Protein AF-A0A1Q3E580-F1 (afdb_monomer_lite)

Sequence (89 aa):
MSIAEAGLVNDPYSGRSAHVVDGNLADAFRRLDMILARNKVRKQLKLAERHEKKGPKRRRLESERWRRLFAHEVRKNVQLVTKIRRRGA

pLDDT: mean 89.02, std 14.87, range [41.0, 98.5]

Radius of gyration: 20.63 Å; chains: 1; bounding box: 39×46×50 Å

InterPro domains:
  IPR001911 Small ribo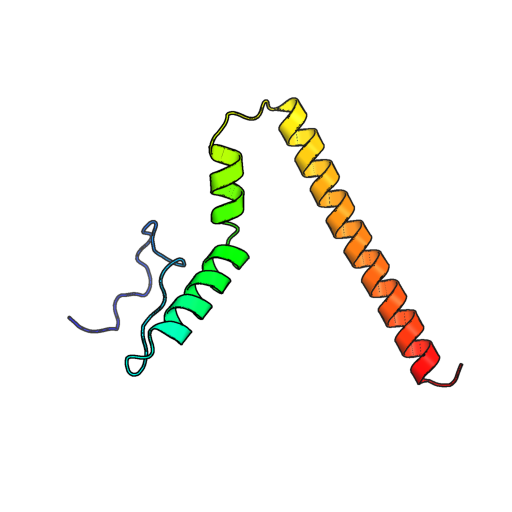somal subunit protein bS21 [PF01165] (20-70)
  IPR052837 Mitochondrial ribosomal protein bS21 [PTHR41237] (12-88)

Secondary structure (DSSP, 8-state):
--TTSTT----TTTTS-----TT-HHHHHHHHHHHHHHTTHHHHHHHHSSPPPHHHHHHHHHHHHHHHHHHHHHHHHHHHHHHHHHTT-

Organism: Lentinula edodes (NCBI:txid5353)

Foldseek 3Di:
DDPPPPPDDPDPCVQQAFDDDPVPVVVSVVVNVVSCVVVVVVVVVVVVVDDDDPVNVVVVVVVVVVVVVVVVVVVVVVVVVVVVVVVPD

Structure (mmCIF, N/CA/C/O backbone):
data_AF-A0A1Q3E580-F1
#
_entry.id   AF-A0A1Q3E580-F1
#
loop_
_atom_site.group_PDB
_atom_site.id
_atom_site.type_symbol
_atom_site.label_atom_id
_atom_site.label_alt_id
_atom_site.label_comp_id
_atom_site.label_asym_id
_atom_site.label_entity_id
_atom_site.label_seq_id
_atom_site.pdbx_PDB_ins_code
_atom_site.Cartn_x
_atom_site.Cartn_y
_atom_site.Cartn_z
_atom_site.occupancy
_atom_site.B_iso_or_equiv
_atom_site.auth_seq_id
_atom_site.auth_comp_id
_atom_site.auth_asym_id
_atom_site.auth_atom_id
_atom_site.pdbx_PDB_model_num
ATOM 1 N N . MET A 1 1 ? 14.178 -26.910 -22.156 1.00 42.19 1 MET A N 1
ATOM 2 C CA . MET A 1 1 ? 14.773 -26.053 -21.107 1.00 42.19 1 MET A CA 1
ATOM 3 C C . MET A 1 1 ? 14.007 -26.333 -19.824 1.00 42.19 1 MET A C 1
ATOM 5 O O . MET A 1 1 ? 12.809 -26.086 -19.790 1.00 42.19 1 MET A O 1
ATOM 9 N N . SER A 1 2 ? 14.645 -27.028 -18.880 1.00 41.00 2 SER A N 1
ATOM 10 C CA . SER A 1 2 ? 14.005 -27.631 -17.703 1.00 41.00 2 SER A CA 1
ATOM 11 C C . SER A 1 2 ? 13.681 -26.587 -16.629 1.00 41.00 2 SER A C 1
ATOM 13 O O . SER A 1 2 ? 14.417 -25.628 -16.431 1.00 41.00 2 SER A O 1
ATOM 15 N N . ILE A 1 3 ? 12.573 -26.803 -15.929 1.00 48.72 3 ILE A N 1
ATOM 16 C CA . ILE A 1 3 ? 11.837 -25.870 -15.057 1.00 48.72 3 ILE A CA 1
ATOM 17 C C . ILE A 1 3 ? 12.510 -25.656 -13.680 1.00 48.72 3 ILE A C 1
ATOM 19 O O . ILE A 1 3 ? 11.898 -25.112 -12.766 1.00 48.72 3 ILE A O 1
ATOM 23 N N . ALA A 1 4 ? 13.761 -26.094 -13.512 1.00 45.78 4 ALA A N 1
ATOM 24 C CA . ALA A 1 4 ? 14.433 -26.193 -12.214 1.00 45.78 4 ALA A CA 1
ATOM 25 C C . ALA A 1 4 ? 15.530 -25.135 -11.957 1.00 45.78 4 ALA A C 1
ATOM 27 O O . ALA A 1 4 ? 16.035 -25.064 -10.843 1.00 45.78 4 ALA A O 1
ATOM 28 N N . GLU A 1 5 ? 15.874 -24.277 -12.927 1.00 45.84 5 GLU A N 1
ATOM 29 C CA . GLU A 1 5 ? 16.895 -23.217 -12.747 1.00 45.84 5 GLU A CA 1
ATOM 30 C C . GLU A 1 5 ? 16.324 -21.825 -12.410 1.00 45.84 5 GLU A C 1
ATOM 32 O O . GLU A 1 5 ? 17.071 -20.878 -12.174 1.00 45.84 5 GLU A O 1
ATOM 37 N N . ALA A 1 6 ? 15.000 -21.669 -12.312 1.00 51.81 6 ALA A N 1
ATOM 38 C CA . ALA A 1 6 ? 14.349 -20.374 -12.059 1.00 51.81 6 ALA A CA 1
ATOM 39 C C . ALA A 1 6 ? 14.438 -19.893 -10.590 1.00 51.81 6 ALA A C 1
ATOM 41 O O . ALA A 1 6 ? 13.616 -19.098 -10.138 1.00 51.81 6 ALA A O 1
ATOM 42 N N . GLY A 1 7 ? 15.404 -20.399 -9.821 1.00 51.50 7 GLY A N 1
ATOM 43 C CA . GLY A 1 7 ? 15.520 -20.147 -8.385 1.00 51.50 7 GLY A CA 1
ATOM 44 C C . GLY A 1 7 ? 16.195 -18.828 -8.008 1.00 51.50 7 GLY A C 1
ATOM 45 O O . GLY A 1 7 ? 15.954 -18.339 -6.910 1.00 51.50 7 GLY A O 1
ATOM 46 N N . LEU A 1 8 ? 17.031 -18.233 -8.867 1.00 58.62 8 LEU A N 1
ATOM 47 C CA . LEU A 1 8 ? 17.862 -17.077 -8.485 1.00 58.62 8 LEU A CA 1
ATOM 48 C C . LEU A 1 8 ? 18.178 -16.131 -9.657 1.00 58.62 8 LEU A C 1
ATOM 50 O O . LEU A 1 8 ? 19.292 -15.626 -9.774 1.00 58.62 8 LEU A O 1
ATOM 54 N N . VAL A 1 9 ? 17.210 -15.847 -10.530 1.00 61.25 9 VAL A N 1
ATOM 55 C CA . VAL A 1 9 ? 17.3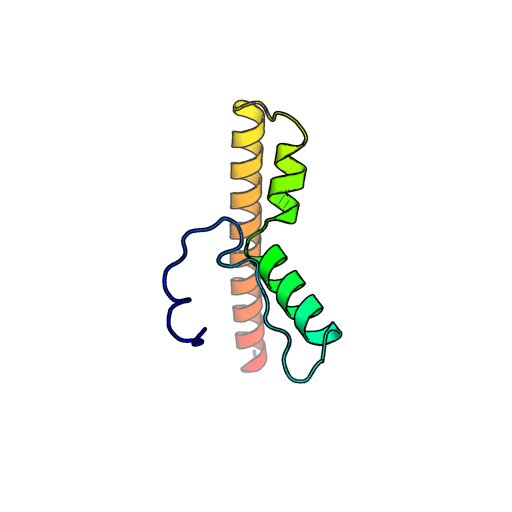82 -14.761 -11.508 1.00 61.25 9 VAL A CA 1
ATOM 56 C C . VAL A 1 9 ? 16.954 -13.449 -10.846 1.00 61.25 9 VAL A C 1
ATOM 58 O O . VAL A 1 9 ? 15.777 -13.232 -10.548 1.00 61.25 9 VAL A O 1
ATOM 61 N N . ASN A 1 10 ? 17.926 -12.587 -10.541 1.00 71.31 10 ASN A N 1
ATOM 62 C CA . ASN A 1 10 ? 17.688 -11.263 -9.960 1.00 71.31 10 ASN A CA 1
ATOM 63 C C . ASN A 1 10 ? 17.405 -10.245 -11.074 1.00 71.31 10 ASN A C 1
ATOM 65 O O . ASN A 1 10 ? 18.165 -9.303 -11.296 1.00 71.31 10 ASN A O 1
ATOM 69 N N . ASP A 1 11 ? 16.340 -10.497 -11.831 1.00 78.75 11 ASP A N 1
ATOM 70 C CA . ASP A 1 11 ? 15.869 -9.611 -12.890 1.00 78.75 11 ASP A CA 1
ATOM 71 C C . ASP A 1 11 ? 14.693 -8.726 -12.405 1.00 78.75 11 ASP A C 1
ATOM 73 O O . ASP A 1 11 ? 14.057 -9.023 -11.390 1.00 78.75 11 ASP A O 1
ATOM 77 N N . PRO A 1 12 ? 14.367 -7.619 -13.102 1.00 79.00 12 PRO A N 1
ATOM 78 C CA . PRO A 1 12 ? 13.270 -6.720 -12.715 1.00 79.00 12 PRO A CA 1
ATOM 79 C C . PRO A 1 12 ? 11.862 -7.348 -12.718 1.00 79.00 12 PRO A C 1
ATOM 81 O O . PRO A 1 12 ? 10.916 -6.729 -12.208 1.00 79.00 12 PRO A O 1
ATOM 84 N N . TYR A 1 13 ? 11.706 -8.527 -13.323 1.00 80.50 13 TYR A N 1
ATOM 85 C CA . TYR A 1 13 ? 10.468 -9.302 -13.413 1.00 80.50 13 TYR A CA 1
ATOM 86 C C . TYR A 1 13 ? 10.367 -10.358 -12.307 1.00 80.50 13 TYR A C 1
ATOM 88 O O . TYR A 1 13 ? 9.264 -10.832 -12.015 1.00 80.50 13 TYR A O 1
ATOM 96 N N . SER A 1 14 ? 11.480 -10.664 -11.640 1.00 74.06 14 SER A N 1
ATOM 97 C CA . SER A 1 14 ? 11.551 -11.509 -10.457 1.00 74.06 14 SER A CA 1
ATOM 98 C C . SER A 1 14 ? 10.619 -10.961 -9.370 1.00 74.06 14 SER A C 1
ATOM 100 O O . SER A 1 14 ? 10.717 -9.814 -8.926 1.00 74.06 14 SER A O 1
ATOM 102 N N . GLY A 1 15 ? 9.605 -11.751 -9.003 1.00 74.25 15 GLY A N 1
ATOM 103 C CA . GLY A 1 15 ? 8.551 -11.336 -8.068 1.00 74.25 15 GLY A CA 1
ATOM 104 C C . GLY A 1 15 ? 7.463 -10.419 -8.653 1.00 74.25 15 GLY A C 1
ATOM 105 O O . GLY A 1 15 ? 6.682 -9.845 -7.890 1.00 74.25 15 GLY A O 1
ATOM 106 N N . ARG A 1 16 ? 7.386 -10.265 -9.981 1.00 84.38 16 ARG A N 1
ATOM 107 C CA . ARG A 1 16 ? 6.303 -9.586 -10.731 1.00 84.38 16 ARG A CA 1
ATOM 108 C C . ARG A 1 16 ? 5.776 -10.436 -11.892 1.00 84.38 16 ARG A C 1
ATOM 110 O O . ARG A 1 16 ? 5.121 -9.915 -12.789 1.00 84.38 16 ARG A O 1
ATOM 117 N N . SER A 1 17 ? 6.056 -11.730 -11.865 1.00 87.06 17 SER A N 1
ATOM 118 C CA . SER A 1 17 ? 5.560 -12.728 -12.803 1.00 87.06 17 SER A CA 1
ATOM 119 C C . SER A 1 17 ? 4.464 -13.579 -12.151 1.00 87.06 17 SER A C 1
ATOM 121 O O . SER A 1 17 ? 4.414 -13.743 -10.930 1.00 87.06 17 SER A O 1
ATOM 123 N N . ALA A 1 18 ? 3.556 -14.105 -12.969 1.00 90.12 18 ALA A N 1
ATOM 124 C CA . ALA A 1 18 ? 2.561 -15.087 -12.558 1.00 90.12 18 ALA A CA 1
ATOM 125 C C . ALA A 1 18 ? 2.450 -16.146 -13.656 1.00 90.12 18 ALA A C 1
ATOM 127 O O . ALA A 1 18 ? 2.246 -15.808 -14.821 1.00 90.12 18 ALA A O 1
ATOM 128 N N . HIS A 1 19 ? 2.595 -17.419 -13.290 1.00 89.69 19 HIS A N 1
ATOM 129 C CA . HIS A 1 19 ? 2.420 -18.516 -14.235 1.00 89.69 19 HIS A CA 1
ATOM 130 C C . HIS A 1 19 ? 0.936 -18.738 -14.526 1.00 89.69 19 HIS A C 1
ATOM 132 O O . HIS A 1 19 ? 0.101 -18.723 -13.616 1.00 89.69 19 HIS A O 1
ATOM 138 N N . VAL A 1 20 ? 0.627 -18.965 -15.801 1.00 93.38 20 VAL A N 1
ATOM 139 C CA . VAL A 1 20 ? -0.694 -19.418 -16.236 1.00 93.38 20 VAL A CA 1
ATOM 140 C C . VAL A 1 20 ? -0.766 -20.921 -16.002 1.00 93.38 20 VAL A C 1
ATOM 142 O O . VAL A 1 20 ? 0.102 -21.659 -16.460 1.00 93.38 20 VAL A O 1
ATOM 145 N N . VAL A 1 21 ? -1.786 -21.357 -15.269 1.00 91.50 21 VAL A N 1
ATOM 146 C CA . VAL A 1 21 ? -2.049 -22.771 -14.984 1.00 91.50 21 VAL A CA 1
ATOM 147 C C . VAL A 1 21 ? -3.328 -23.150 -15.722 1.00 91.50 21 VAL A C 1
ATOM 149 O O . VAL A 1 21 ? -4.286 -22.376 -15.707 1.00 91.50 21 VAL A O 1
ATOM 152 N N . ASP A 1 22 ? -3.311 -24.287 -16.416 1.00 89.69 22 ASP A N 1
ATOM 153 C CA . ASP A 1 22 ? -4.460 -24.850 -17.142 1.00 89.69 22 ASP A CA 1
ATOM 154 C C . ASP A 1 22 ? -5.120 -23.885 -18.145 1.00 89.69 22 ASP A C 1
ATOM 156 O O . ASP A 1 22 ? -6.330 -23.895 -18.351 1.00 89.69 22 ASP A O 1
ATOM 160 N N . GLY A 1 23 ? -4.333 -22.982 -18.741 1.00 90.69 23 GLY A N 1
ATOM 161 C CA . GLY A 1 23 ? -4.834 -21.972 -19.681 1.00 90.69 23 GLY A CA 1
ATOM 162 C C . GLY A 1 23 ? -5.725 -20.889 -19.053 1.00 90.69 23 GLY A C 1
ATOM 163 O O . GLY A 1 23 ? -6.193 -19.999 -19.765 1.00 90.69 23 GLY A O 1
ATOM 164 N N . ASN A 1 24 ? -5.936 -20.900 -17.731 1.00 93.06 24 ASN A N 1
ATOM 165 C CA . ASN A 1 24 ? -6.768 -19.910 -17.054 1.00 93.06 24 ASN A CA 1
ATOM 166 C C . ASN A 1 24 ? -6.013 -18.583 -16.862 1.00 93.06 24 ASN A C 1
ATOM 168 O O . ASN A 1 24 ? -5.382 -18.305 -15.836 1.00 93.06 24 ASN A O 1
ATOM 172 N N . LEU A 1 25 ? -6.107 -17.738 -17.885 1.00 94.50 25 LEU A N 1
ATOM 173 C CA . LEU A 1 25 ? -5.516 -16.402 -17.918 1.00 94.50 25 LEU A CA 1
ATOM 174 C C . LEU A 1 25 ? -6.141 -15.454 -16.888 1.00 94.50 25 LEU A C 1
ATOM 176 O O . LEU A 1 25 ? -5.430 -14.644 -16.295 1.00 94.50 25 LEU A O 1
ATOM 180 N N . ALA A 1 26 ? -7.451 -15.551 -16.646 1.00 94.88 26 ALA A N 1
ATOM 181 C CA . ALA A 1 26 ? -8.149 -14.658 -15.723 1.00 94.88 26 ALA A CA 1
ATOM 182 C C . ALA A 1 26 ? -7.597 -14.787 -14.294 1.00 94.88 26 ALA A C 1
ATOM 184 O O . ALA A 1 26 ? -7.346 -13.788 -13.616 1.00 94.88 26 ALA A O 1
ATOM 185 N N . ASP A 1 27 ? -7.350 -16.015 -13.845 1.00 94.44 27 ASP A N 1
ATOM 186 C CA . ASP A 1 27 ? -6.762 -16.293 -12.533 1.00 94.44 27 ASP A CA 1
ATOM 187 C C . ASP A 1 27 ? -5.315 -15.817 -12.452 1.00 94.44 27 ASP A C 1
ATOM 189 O O . ASP A 1 27 ? -4.917 -15.217 -11.449 1.00 94.44 27 ASP A O 1
ATOM 193 N N . ALA A 1 28 ? -4.537 -16.034 -13.513 1.00 94.31 28 ALA A N 1
ATOM 194 C CA . ALA A 1 28 ? -3.162 -15.560 -13.597 1.00 94.31 28 ALA A CA 1
ATOM 195 C C . ALA A 1 28 ? -3.086 -14.026 -13.502 1.00 94.31 28 ALA A C 1
ATOM 197 O O . ALA A 1 28 ? -2.290 -13.501 -12.720 1.00 94.31 28 ALA A O 1
ATOM 198 N N . PHE A 1 29 ? -3.967 -13.300 -14.200 1.00 95.56 29 PHE A N 1
ATOM 199 C CA . PHE A 1 29 ? -4.044 -11.840 -14.108 1.00 95.56 29 PHE A CA 1
ATOM 200 C C . PHE A 1 29 ? -4.469 -11.359 -12.719 1.00 95.56 29 PHE A C 1
ATOM 202 O O . PHE A 1 29 ? -3.865 -10.422 -12.197 1.00 95.56 29 PHE A O 1
ATOM 209 N N . ARG A 1 30 ? -5.439 -12.017 -12.069 1.00 95.31 30 ARG A N 1
ATOM 210 C CA . ARG A 1 30 ? -5.818 -11.697 -10.678 1.00 95.31 30 ARG A CA 1
ATOM 211 C C . ARG A 1 30 ? -4.653 -11.900 -9.709 1.00 95.31 30 ARG A C 1
ATOM 213 O O . ARG A 1 30 ? -4.414 -11.063 -8.838 1.00 95.31 30 ARG A O 1
ATOM 220 N N . ARG A 1 31 ? -3.895 -12.989 -9.867 1.00 93.88 31 ARG A N 1
ATOM 221 C CA . ARG A 1 31 ? -2.689 -13.258 -9.066 1.00 93.88 31 ARG A CA 1
ATOM 222 C C . ARG A 1 31 ? -1.621 -12.197 -9.295 1.00 93.88 31 ARG A C 1
ATOM 224 O O . ARG A 1 31 ? -1.080 -11.671 -8.322 1.00 93.88 31 ARG A O 1
ATOM 231 N N . LEU A 1 32 ? -1.367 -11.842 -10.551 1.00 94.06 32 LEU A N 1
ATOM 232 C CA . LEU A 1 32 ? -0.433 -10.779 -10.906 1.00 94.06 32 LEU A CA 1
ATOM 233 C C . LEU A 1 32 ? -0.843 -9.437 -10.284 1.00 94.06 32 LEU A C 1
ATOM 235 O O . LEU A 1 32 ? -0.006 -8.751 -9.698 1.00 94.06 32 LEU A O 1
ATOM 239 N N . ASP A 1 33 ? -2.128 -9.083 -10.337 1.00 94.81 33 ASP A N 1
ATOM 240 C CA . ASP A 1 33 ? -2.646 -7.845 -9.751 1.00 94.81 33 ASP A CA 1
ATOM 241 C C . ASP A 1 33 ? -2.394 -7.779 -8.235 1.00 94.81 33 ASP A C 1
ATOM 243 O O . ASP A 1 33 ? -1.866 -6.786 -7.722 1.00 94.81 33 ASP A O 1
ATOM 247 N N . MET A 1 34 ? -2.651 -8.882 -7.521 1.00 94.50 34 MET A N 1
ATOM 248 C CA . MET A 1 34 ? -2.340 -9.004 -6.093 1.00 94.50 34 MET A CA 1
ATOM 249 C C . MET A 1 34 ? -0.839 -8.868 -5.801 1.00 94.50 34 MET A C 1
ATOM 251 O O . MET A 1 34 ? -0.462 -8.214 -4.824 1.00 94.50 34 MET A O 1
ATOM 255 N N . ILE A 1 35 ? 0.025 -9.464 -6.631 1.00 93.75 35 ILE A N 1
ATOM 256 C CA . ILE A 1 35 ? 1.486 -9.362 -6.498 1.00 93.75 35 ILE A CA 1
ATOM 257 C C . ILE A 1 35 ? 1.931 -7.901 -6.652 1.00 93.75 35 ILE A C 1
ATOM 259 O O . ILE A 1 35 ? 2.634 -7.369 -5.787 1.00 93.75 35 ILE A O 1
ATOM 263 N N . LEU A 1 36 ? 1.472 -7.214 -7.703 1.00 93.56 36 LEU A N 1
ATOM 264 C CA . LEU A 1 36 ? 1.806 -5.809 -7.956 1.00 93.56 36 LEU A CA 1
ATOM 265 C C . LEU A 1 36 ? 1.292 -4.882 -6.844 1.00 93.56 36 LEU A C 1
ATOM 267 O O . LEU A 1 36 ? 1.985 -3.928 -6.469 1.00 93.56 36 LEU A O 1
ATOM 271 N N . ALA A 1 37 ? 0.109 -5.167 -6.290 1.00 93.19 37 ALA A N 1
ATOM 272 C CA . ALA A 1 37 ? -0.464 -4.432 -5.167 1.00 93.19 37 ALA A CA 1
ATOM 273 C C . ALA A 1 37 ? 0.346 -4.628 -3.875 1.00 93.19 37 ALA A C 1
ATOM 275 O O . ALA A 1 37 ? 0.713 -3.643 -3.223 1.00 93.19 37 ALA A O 1
ATOM 276 N N . ARG A 1 38 ? 0.695 -5.877 -3.532 1.00 92.25 38 ARG A N 1
ATOM 277 C CA . ARG A 1 38 ? 1.528 -6.215 -2.362 1.00 92.25 38 ARG A CA 1
ATOM 278 C C . ARG A 1 38 ? 2.895 -5.534 -2.432 1.00 92.25 38 ARG A C 1
ATOM 280 O O . ARG A 1 38 ? 3.328 -4.927 -1.452 1.00 92.25 38 ARG A O 1
ATOM 287 N N . ASN A 1 39 ? 3.515 -5.560 -3.610 1.00 92.19 39 ASN A N 1
ATOM 288 C CA . ASN A 1 39 ? 4.815 -4.940 -3.874 1.00 92.19 39 ASN A CA 1
ATOM 289 C C . ASN A 1 39 ? 4.730 -3.418 -4.090 1.00 92.19 39 ASN A C 1
ATOM 291 O O . ASN A 1 39 ? 5.752 -2.763 -4.275 1.00 92.19 39 ASN A O 1
ATOM 295 N N . LYS A 1 40 ? 3.526 -2.828 -4.035 1.00 92.69 40 LYS A N 1
ATOM 296 C CA . LYS A 1 40 ? 3.265 -1.381 -4.163 1.00 92.69 40 LYS A CA 1
ATOM 297 C C . LYS A 1 40 ? 3.787 -0.769 -5.469 1.00 92.69 40 LYS A C 1
ATOM 299 O O . LYS A 1 40 ? 4.011 0.442 -5.517 1.00 92.69 40 LYS A O 1
ATOM 304 N N . VAL A 1 41 ? 3.918 -1.569 -6.531 1.00 92.31 41 VAL A N 1
ATOM 305 C CA . VAL A 1 41 ? 4.538 -1.163 -7.806 1.00 92.31 41 VAL A CA 1
ATOM 306 C C . VAL A 1 41 ? 3.800 0.029 -8.413 1.00 92.31 41 VAL A C 1
ATOM 308 O O . VAL A 1 41 ? 4.408 1.056 -8.697 1.00 92.31 41 VAL A O 1
ATOM 311 N N . ARG A 1 42 ? 2.467 -0.050 -8.510 1.00 92.69 42 ARG A N 1
ATOM 312 C CA . ARG A 1 42 ? 1.633 1.033 -9.062 1.00 92.69 42 ARG A CA 1
ATOM 313 C C . ARG A 1 42 ? 1.728 2.328 -8.254 1.00 92.69 42 ARG A C 1
ATOM 315 O O . ARG A 1 42 ? 1.834 3.409 -8.824 1.00 92.69 42 ARG A O 1
ATOM 322 N N . LYS A 1 43 ? 1.734 2.228 -6.919 1.00 93.81 43 LYS A N 1
ATOM 323 C CA . LYS A 1 43 ? 1.874 3.399 -6.039 1.00 93.81 43 LYS A CA 1
ATOM 324 C C . LYS A 1 43 ? 3.241 4.059 -6.224 1.00 93.81 43 LYS A C 1
ATOM 326 O O . LYS A 1 43 ? 3.320 5.282 -6.273 1.00 93.81 43 LYS A O 1
ATOM 331 N N . GLN A 1 44 ? 4.308 3.264 -6.286 1.00 93.19 44 GLN A N 1
ATOM 332 C CA . GLN A 1 44 ? 5.659 3.779 -6.496 1.00 93.19 44 GLN A CA 1
ATOM 333 C C . GLN A 1 44 ? 5.801 4.433 -7.865 1.00 93.19 44 GLN A C 1
ATOM 335 O O . GLN A 1 44 ? 6.330 5.536 -7.927 1.00 93.19 44 GLN A O 1
ATOM 340 N N . LEU A 1 45 ? 5.262 3.806 -8.916 1.00 94.56 45 LEU A N 1
ATOM 341 C CA . LEU A 1 45 ? 5.227 4.379 -10.258 1.00 94.56 45 LEU A CA 1
ATOM 342 C C . LEU A 1 45 ? 4.562 5.760 -10.235 1.00 94.56 45 LEU A C 1
ATOM 344 O O . LEU A 1 45 ? 5.177 6.735 -10.651 1.00 94.56 45 LEU A O 1
ATOM 348 N N . LYS A 1 46 ? 3.374 5.871 -9.624 1.00 95.56 46 LYS A N 1
ATOM 349 C CA . LYS A 1 46 ? 2.648 7.145 -9.526 1.00 95.56 46 LYS A CA 1
ATOM 350 C C . LYS A 1 46 ? 3.416 8.228 -8.762 1.00 95.56 46 LYS A C 1
ATOM 352 O O . LYS A 1 46 ? 3.363 9.397 -9.123 1.00 95.56 46 LYS A O 1
ATOM 357 N N . LEU A 1 47 ? 4.128 7.848 -7.700 1.00 95.00 47 LEU A N 1
ATOM 358 C CA . LEU A 1 47 ? 4.965 8.768 -6.922 1.00 95.00 47 LEU A CA 1
ATOM 359 C C . LEU A 1 47 ? 6.257 9.165 -7.650 1.00 95.00 47 LEU A C 1
ATOM 361 O O . LEU A 1 47 ? 6.820 10.205 -7.328 1.00 95.00 47 LEU A O 1
ATOM 365 N N . ALA A 1 48 ? 6.738 8.335 -8.576 1.00 95.19 48 ALA A N 1
ATOM 366 C CA . ALA A 1 48 ? 7.946 8.581 -9.354 1.00 95.19 48 ALA A CA 1
ATOM 367 C C . ALA A 1 48 ? 7.687 9.412 -10.621 1.00 95.19 48 ALA A C 1
ATOM 369 O O . ALA A 1 48 ? 8.630 10.005 -11.134 1.00 95.19 48 ALA A O 1
ATOM 370 N N . GLU A 1 49 ? 6.435 9.507 -11.094 1.00 96.12 49 GLU A N 1
ATOM 371 C CA . GLU A 1 49 ? 6.052 10.330 -12.258 1.00 96.12 49 GLU A CA 1
ATOM 372 C C . GLU A 1 49 ? 6.523 11.790 -12.145 1.00 96.12 49 GLU A C 1
ATOM 374 O O . GLU A 1 49 ? 6.783 12.438 -13.156 1.00 96.12 49 GLU A O 1
ATOM 379 N N . ARG A 1 50 ? 6.614 12.332 -10.923 1.00 95.81 50 ARG A N 1
ATOM 380 C CA . ARG A 1 50 ? 7.088 13.697 -10.666 1.00 95.81 50 ARG A CA 1
ATOM 381 C C . ARG A 1 50 ? 8.068 13.714 -9.505 1.00 95.81 50 ARG A C 1
ATOM 383 O O . ARG A 1 50 ? 7.910 12.985 -8.528 1.00 95.81 50 ARG A O 1
ATOM 390 N N . HIS A 1 51 ? 9.056 14.603 -9.579 1.00 96.69 51 HIS A N 1
ATOM 391 C CA . HIS A 1 51 ? 10.007 14.783 -8.490 1.00 96.69 51 HIS A CA 1
ATOM 392 C C . HIS A 1 51 ? 9.318 15.326 -7.227 1.00 96.69 51 HIS A C 1
ATOM 394 O O . HIS A 1 51 ? 8.771 16.430 -7.215 1.00 96.69 51 HIS A O 1
ATOM 400 N N . GLU A 1 52 ? 9.410 14.572 -6.133 1.00 96.56 52 GLU A N 1
ATOM 401 C CA . GLU A 1 52 ? 8.999 15.013 -4.802 1.00 96.56 52 GLU A CA 1
ATOM 402 C C . GLU A 1 52 ? 10.209 15.547 -4.019 1.00 96.56 52 GLU A C 1
ATOM 404 O O . GLU A 1 52 ? 11.163 14.814 -3.739 1.00 96.56 52 GLU A O 1
ATOM 409 N N . LYS A 1 53 ? 10.145 16.818 -3.598 1.00 97.81 53 LYS A N 1
ATOM 410 C CA . LYS A 1 53 ? 11.180 17.439 -2.756 1.00 97.81 53 LYS A CA 1
ATOM 411 C C . LYS A 1 53 ? 11.354 16.670 -1.435 1.00 97.81 53 LYS A C 1
ATOM 413 O O . LYS A 1 53 ? 10.393 16.172 -0.845 1.00 97.81 53 LYS A O 1
ATOM 418 N N . LYS A 1 54 ? 12.580 16.660 -0.897 1.00 97.25 54 LYS A N 1
ATOM 419 C CA . LYS A 1 54 ? 12.951 15.928 0.336 1.00 97.25 54 LYS A CA 1
ATOM 420 C C . LYS A 1 54 ? 12.072 16.266 1.552 1.00 97.25 54 LYS A C 1
ATOM 422 O O . LYS A 1 54 ? 11.691 15.359 2.287 1.00 97.25 54 LYS A O 1
ATOM 427 N N . GLY A 1 55 ? 11.747 17.543 1.772 1.00 98.19 55 GLY A N 1
ATOM 428 C CA . GLY A 1 55 ? 10.912 17.992 2.897 1.00 98.19 55 GLY A CA 1
ATOM 429 C C . GLY A 1 55 ? 9.477 17.444 2.839 1.00 98.19 55 GLY A C 1
ATOM 430 O O . GLY A 1 55 ? 9.080 16.712 3.747 1.00 98.19 55 GLY A O 1
ATOM 431 N N . PRO A 1 56 ? 8.720 17.723 1.761 1.00 97.62 56 PRO A N 1
ATOM 432 C CA . PRO A 1 56 ? 7.405 17.123 1.520 1.00 97.62 56 PRO A CA 1
ATOM 433 C C . PRO A 1 56 ? 7.404 15.593 1.616 1.00 97.62 56 PRO A C 1
ATOM 435 O O . PRO A 1 56 ? 6.557 15.033 2.311 1.00 97.62 56 PRO A O 1
ATOM 438 N N . LYS A 1 57 ? 8.417 14.923 1.044 1.00 97.38 57 LYS A N 1
ATOM 439 C CA . LYS A 1 57 ? 8.576 13.464 1.138 1.00 97.38 57 LYS A CA 1
ATOM 440 C 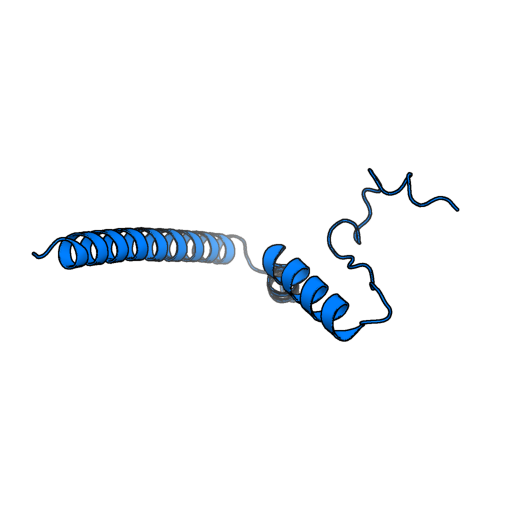C . LYS A 1 57 ? 8.661 12.972 2.581 1.00 97.38 57 LYS A C 1
ATOM 442 O O . LYS A 1 57 ? 8.004 11.994 2.932 1.00 97.38 57 LYS A O 1
ATOM 447 N N . ARG A 1 58 ? 9.442 13.646 3.434 1.00 97.94 58 ARG A N 1
ATOM 448 C CA . ARG A 1 58 ? 9.551 13.312 4.866 1.00 97.94 58 ARG A CA 1
ATOM 449 C C . ARG A 1 58 ? 8.205 13.456 5.577 1.00 97.94 58 ARG A C 1
ATOM 451 O O . ARG A 1 58 ? 7.759 12.490 6.189 1.00 97.94 58 ARG A O 1
ATOM 458 N N . ARG A 1 59 ? 7.525 14.597 5.405 1.00 98.31 59 ARG A N 1
ATOM 459 C CA . ARG A 1 59 ? 6.197 14.854 6.000 1.00 98.31 59 ARG A CA 1
ATOM 460 C C . ARG A 1 59 ? 5.160 13.81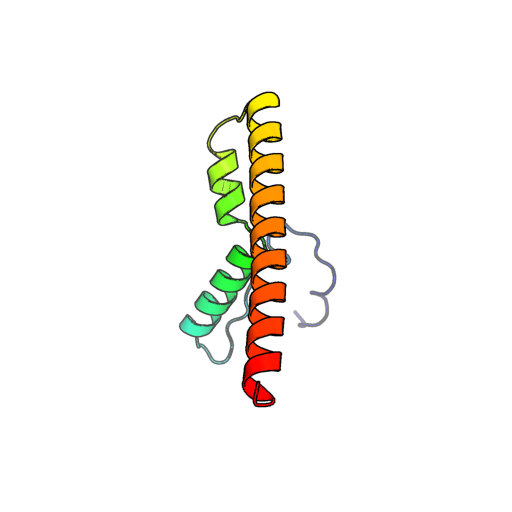9 5.560 1.00 98.31 59 ARG A C 1
ATOM 462 O O . ARG A 1 59 ? 4.384 13.320 6.375 1.00 98.31 59 ARG A O 1
ATOM 469 N N . ARG A 1 60 ? 5.170 13.445 4.275 1.00 97.06 60 ARG A N 1
ATOM 470 C CA . ARG A 1 60 ? 4.291 12.403 3.732 1.00 97.06 60 ARG A CA 1
ATOM 471 C C . ARG A 1 60 ? 4.580 11.043 4.359 1.00 97.06 60 ARG A C 1
ATOM 473 O O . ARG A 1 60 ? 3.642 10.372 4.781 1.00 97.06 60 ARG A O 1
ATOM 480 N N . LEU A 1 61 ? 5.845 10.622 4.418 1.00 97.12 61 LEU A N 1
ATOM 481 C CA . LEU A 1 61 ? 6.229 9.326 4.991 1.00 97.12 61 LEU A CA 1
ATOM 482 C C . LEU A 1 61 ? 5.877 9.227 6.480 1.00 97.12 61 LEU A C 1
ATOM 484 O O . LEU A 1 61 ? 5.374 8.191 6.912 1.00 97.12 61 LEU A O 1
ATOM 488 N N . GLU A 1 62 ? 6.080 10.302 7.237 1.00 98.31 62 GLU A N 1
ATOM 489 C CA . GLU A 1 62 ? 5.685 10.405 8.643 1.00 98.31 62 GLU A CA 1
ATOM 490 C C . GLU A 1 62 ? 4.165 10.285 8.812 1.00 98.31 62 GLU A C 1
ATOM 492 O O . GLU A 1 62 ? 3.687 9.417 9.542 1.00 98.31 62 GLU A O 1
ATOM 497 N N . SER A 1 63 ? 3.395 11.054 8.037 1.00 98.19 63 SER A N 1
ATOM 498 C CA . SER A 1 63 ? 1.926 11.009 8.058 1.00 98.19 63 SER A CA 1
ATOM 499 C C . SER A 1 63 ? 1.372 9.646 7.620 1.00 98.19 63 SER A C 1
ATOM 501 O O . SER A 1 63 ? 0.370 9.159 8.143 1.00 98.19 63 SER A O 1
ATOM 503 N N . GLU A 1 64 ? 1.999 8.999 6.633 1.00 97.19 64 GLU A N 1
ATOM 504 C CA . GLU A 1 64 ? 1.648 7.635 6.224 1.00 97.19 64 GLU A CA 1
ATOM 505 C C . GLU A 1 64 ? 1.951 6.616 7.324 1.00 97.19 64 GLU A C 1
ATOM 507 O O . GLU A 1 64 ? 1.142 5.715 7.552 1.00 97.19 64 GLU A O 1
ATOM 512 N N . ARG A 1 65 ? 3.100 6.736 7.998 1.00 98.25 65 ARG A N 1
ATOM 513 C CA . ARG A 1 65 ? 3.470 5.860 9.113 1.00 98.25 65 ARG A CA 1
ATOM 514 C C . ARG A 1 65 ? 2.479 6.011 10.260 1.00 98.25 65 ARG A C 1
ATOM 516 O O . ARG A 1 65 ? 1.963 4.999 10.728 1.00 98.25 65 ARG A O 1
ATOM 523 N N . TRP A 1 66 ? 2.176 7.244 10.659 1.00 98.50 66 TRP A N 1
ATOM 524 C CA . TRP A 1 66 ? 1.248 7.520 11.749 1.00 98.50 66 TRP A CA 1
ATOM 525 C C . TRP A 1 66 ? -0.143 6.952 11.463 1.00 98.50 66 TRP A C 1
ATOM 527 O O . TRP A 1 66 ? -0.657 6.188 12.271 1.00 98.50 66 TRP A O 1
ATOM 537 N N . ARG A 1 67 ? -0.707 7.192 10.269 1.00 98.31 67 ARG A N 1
ATOM 538 C CA . ARG A 1 67 ? -2.018 6.629 9.890 1.00 98.31 67 ARG A CA 1
ATOM 539 C C . ARG A 1 67 ? -2.046 5.100 9.924 1.00 98.31 67 ARG A C 1
ATOM 541 O O . ARG A 1 67 ? -3.053 4.522 10.321 1.00 98.31 67 ARG A O 1
ATOM 548 N N . ARG A 1 68 ? -0.955 4.433 9.524 1.00 97.12 68 ARG A N 1
ATOM 549 C CA . ARG A 1 68 ? -0.852 2.963 9.599 1.00 97.12 68 ARG A CA 1
ATOM 550 C C . ARG A 1 68 ? -0.843 2.466 11.040 1.00 97.12 68 ARG A C 1
ATOM 552 O O . ARG A 1 68 ? -1.547 1.508 11.337 1.00 97.12 68 ARG A O 1
ATOM 559 N N . LEU A 1 69 ? -0.057 3.105 11.906 1.00 98.19 69 LEU A N 1
ATOM 560 C CA . LEU A 1 69 ? 0.015 2.751 13.325 1.00 98.19 69 LEU A CA 1
ATOM 561 C C . LEU A 1 69 ? -1.320 3.022 14.017 1.00 98.19 69 LEU A C 1
ATOM 563 O O . LEU A 1 69 ? -1.855 2.134 14.664 1.00 98.19 69 LEU A O 1
ATOM 567 N N . PHE A 1 70 ? -1.911 4.193 13.788 1.00 98.31 70 PHE A N 1
ATOM 568 C CA . PHE A 1 70 ? -3.217 4.550 14.326 1.00 98.31 70 PHE A CA 1
ATOM 569 C C . PHE A 1 70 ? -4.293 3.531 13.928 1.00 98.31 70 PHE A C 1
ATOM 571 O O . PHE A 1 70 ? -4.974 2.985 14.789 1.00 98.31 70 PHE A O 1
ATOM 578 N N . ALA A 1 71 ? -4.396 3.191 12.638 1.00 98.19 71 ALA A N 1
ATOM 579 C CA . ALA A 1 71 ? -5.357 2.193 12.170 1.00 98.19 71 ALA A CA 1
ATOM 580 C C . ALA A 1 71 ? -5.123 0.800 12.784 1.00 98.19 71 ALA A C 1
ATOM 582 O O . ALA A 1 71 ? -6.077 0.062 13.032 1.00 98.19 71 ALA A O 1
ATOM 583 N N . HIS A 1 72 ? -3.864 0.430 13.026 1.00 98.12 72 HIS A N 1
ATOM 584 C CA . HIS A 1 72 ? -3.509 -0.823 13.683 1.00 98.12 72 HIS A CA 1
ATOM 585 C C . HIS A 1 72 ? -3.931 -0.844 15.157 1.00 98.12 72 HIS A C 1
ATOM 587 O O . HIS A 1 72 ? -4.559 -1.811 15.586 1.00 98.12 72 HIS A O 1
ATOM 593 N N . GLU A 1 73 ? -3.653 0.223 15.906 1.00 98.38 73 GLU A N 1
ATOM 594 C CA . GLU A 1 73 ? -4.059 0.332 17.311 1.00 98.38 73 GLU A CA 1
ATOM 595 C C . GLU A 1 73 ? -5.586 0.379 17.454 1.00 98.38 73 GLU A C 1
ATOM 597 O O . GLU A 1 73 ? -6.156 -0.360 18.256 1.00 98.38 73 GLU A O 1
ATOM 602 N N . VAL A 1 74 ? -6.279 1.138 16.596 1.00 98.50 74 VAL A N 1
ATOM 603 C CA . VAL A 1 74 ? -7.750 1.138 16.541 1.00 98.50 74 VAL A CA 1
ATOM 604 C C . VAL A 1 74 ? -8.286 -0.271 16.285 1.00 98.50 74 VAL A C 1
ATOM 606 O O . VAL A 1 74 ? -9.183 -0.730 16.992 1.00 98.50 74 VAL A O 1
ATOM 609 N N . ARG A 1 75 ? -7.716 -1.002 15.317 1.00 98.19 75 ARG A N 1
ATOM 610 C CA . ARG A 1 75 ? -8.129 -2.380 15.017 1.00 98.19 75 ARG A CA 1
ATOM 611 C C . ARG A 1 75 ? -7.952 -3.305 16.221 1.00 98.19 75 ARG A C 1
ATOM 613 O O . ARG A 1 75 ? -8.857 -4.086 16.502 1.00 98.19 75 ARG A O 1
ATOM 620 N N . LYS A 1 76 ? -6.821 -3.222 16.926 1.00 98.38 76 LYS A N 1
ATOM 621 C CA . LYS A 1 76 ? -6.566 -4.021 18.135 1.00 98.38 76 LYS A CA 1
ATOM 622 C C . LYS A 1 76 ? -7.601 -3.749 19.222 1.00 98.38 76 LYS A C 1
ATOM 624 O O . LYS A 1 76 ? -8.155 -4.693 19.781 1.00 98.38 76 LYS A O 1
ATOM 629 N N . ASN A 1 77 ? -7.905 -2.478 19.470 1.00 98.19 77 ASN A N 1
ATOM 630 C CA . ASN A 1 77 ? -8.893 -2.087 20.472 1.00 98.19 77 ASN A CA 1
ATOM 631 C C . ASN A 1 77 ? -10.291 -2.607 20.113 1.00 98.19 77 ASN A C 1
ATOM 633 O O . ASN A 1 77 ? -10.958 -3.210 20.950 1.00 98.19 77 ASN A O 1
ATOM 637 N N . VAL A 1 78 ? -10.707 -2.478 18.849 1.00 98.31 78 VAL A N 1
ATOM 638 C CA . VAL A 1 78 ? -11.992 -3.020 18.372 1.00 98.31 78 VAL A CA 1
ATOM 639 C C . VAL A 1 78 ? -12.047 -4.544 18.514 1.00 98.31 78 VAL A C 1
ATOM 641 O O . VAL A 1 78 ? -13.066 -5.088 18.944 1.00 98.31 78 VAL A O 1
ATOM 644 N N . GLN A 1 79 ? -10.960 -5.252 18.196 1.00 97.88 79 GLN A N 1
ATOM 645 C CA . GLN A 1 79 ? -10.878 -6.705 18.371 1.00 97.88 79 GLN A CA 1
ATOM 646 C C . GLN A 1 79 ? -10.997 -7.113 19.844 1.00 97.88 79 GLN A C 1
ATOM 648 O O . GLN A 1 79 ? -11.692 -8.083 20.151 1.00 97.88 79 GLN A O 1
ATOM 653 N N . LEU A 1 80 ? -10.368 -6.365 20.755 1.00 97.62 80 LEU A N 1
ATOM 654 C CA . LEU A 1 80 ? -10.473 -6.594 22.194 1.00 97.62 80 LEU A CA 1
ATOM 655 C C . LEU A 1 80 ? -11.913 -6.408 22.685 1.00 97.62 80 LEU A C 1
ATOM 657 O O . LEU A 1 80 ? -12.459 -7.315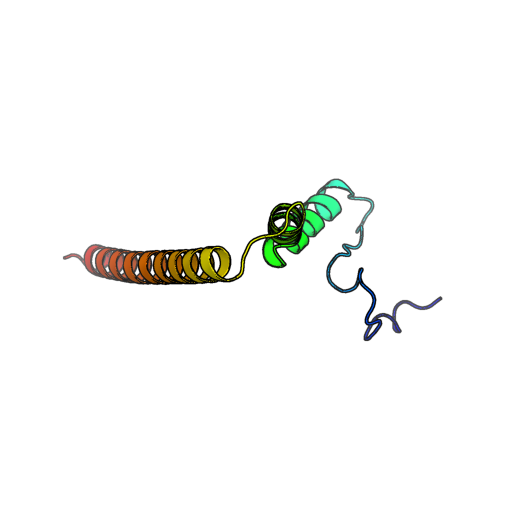 23.310 1.00 97.62 80 LEU A O 1
ATOM 661 N N . VAL A 1 81 ? -12.549 -5.285 22.341 1.00 97.62 81 VAL A N 1
ATOM 662 C CA . VAL A 1 81 ? -13.949 -5.004 22.701 1.00 97.62 81 VAL A CA 1
ATOM 663 C C . VAL A 1 81 ? -14.880 -6.080 22.143 1.00 97.62 81 VAL A C 1
ATOM 665 O O . VAL A 1 81 ? -15.720 -6.613 22.862 1.00 97.62 81 VAL A O 1
ATOM 668 N N . THR A 1 82 ? -14.684 -6.484 20.887 1.00 97.75 82 THR A N 1
ATOM 669 C CA . THR A 1 82 ? -15.472 -7.558 20.261 1.00 97.75 82 THR A CA 1
ATOM 670 C C . THR A 1 82 ? -15.310 -8.883 21.010 1.00 97.75 82 THR A C 1
ATOM 672 O O . THR A 1 82 ? -16.284 -9.613 21.193 1.00 97.75 82 THR A O 1
ATOM 675 N N . LYS A 1 83 ? -14.094 -9.195 21.476 1.00 97.06 83 LYS A N 1
ATOM 676 C CA . LYS A 1 83 ? -13.803 -10.400 22.264 1.00 97.06 83 LYS A CA 1
ATOM 677 C C . LYS A 1 83 ? -14.444 -10.353 23.653 1.00 97.06 83 LYS A C 1
ATOM 679 O O . LYS A 1 83 ? -14.925 -11.389 24.101 1.00 97.06 83 LYS A O 1
ATOM 684 N N . ILE A 1 84 ? -14.459 -9.191 24.308 1.00 96.62 84 ILE A N 1
ATOM 685 C CA . ILE A 1 84 ? -15.144 -8.971 25.593 1.00 96.62 84 ILE A CA 1
ATOM 686 C C . ILE A 1 84 ? -16.651 -9.175 25.415 1.00 96.62 84 ILE A C 1
ATOM 688 O O . ILE A 1 84 ? -17.224 -10.027 26.087 1.00 96.62 84 ILE A O 1
ATOM 692 N N . ARG A 1 85 ? -17.252 -8.522 24.413 1.00 96.00 85 ARG A N 1
ATOM 693 C CA . ARG A 1 85 ? -18.676 -8.670 24.081 1.00 96.00 85 ARG A CA 1
ATOM 694 C C . ARG A 1 85 ? -19.064 -10.123 23.793 1.00 96.00 85 ARG A C 1
ATOM 696 O O . ARG A 1 85 ? -20.092 -10.607 24.244 1.00 96.00 85 ARG A O 1
ATOM 703 N N . ARG A 1 86 ? -18.217 -10.870 23.070 1.00 95.62 86 ARG A N 1
ATOM 704 C CA . ARG A 1 86 ? -18.457 -12.300 22.780 1.00 95.62 86 ARG A CA 1
ATOM 705 C C . ARG A 1 86 ? -18.463 -13.176 24.040 1.00 95.62 86 ARG A C 1
ATOM 707 O O . ARG A 1 86 ? -18.997 -14.277 23.997 1.00 95.62 86 ARG A O 1
ATOM 714 N N . ARG A 1 87 ? -17.826 -12.735 25.128 1.00 94.44 87 ARG A N 1
ATOM 715 C CA . ARG A 1 87 ? -17.751 -13.464 26.405 1.00 94.44 8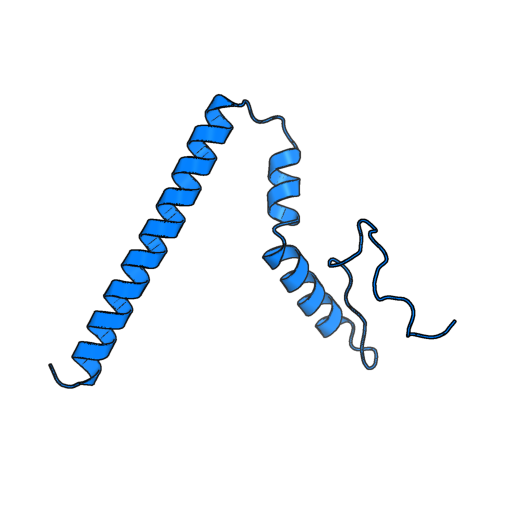7 ARG A CA 1
ATOM 716 C C . ARG A 1 87 ? -18.933 -13.177 27.338 1.00 94.44 87 ARG A C 1
ATOM 718 O O . ARG A 1 87 ? -18.975 -13.782 28.400 1.00 94.44 87 ARG A O 1
ATOM 725 N N . GLY A 1 88 ? -19.878 -12.323 26.940 1.00 87.50 88 GLY A N 1
ATOM 726 C CA . GLY A 1 88 ? -21.109 -12.076 27.697 1.00 87.50 88 GLY A CA 1
ATOM 727 C C . GLY A 1 88 ? -21.058 -10.887 28.658 1.00 87.50 88 GLY A C 1
ATOM 728 O O . GLY A 1 88 ? -21.885 -10.830 29.561 1.00 87.50 88 GLY A O 1
ATOM 729 N N . ALA A 1 89 ? -20.103 -9.969 28.474 1.00 61.41 89 ALA A N 1
ATOM 730 C CA . ALA A 1 89 ? -20.193 -8.614 29.020 1.00 61.41 89 ALA A CA 1
ATOM 731 C C . ALA A 1 89 ? -20.918 -7.685 28.037 1.00 61.41 89 ALA A C 1
ATOM 733 O O . ALA A 1 89 ? -20.783 -7.917 26.808 1.00 61.41 89 ALA A O 1
#